Protein AF-A0A5M4DAU2-F1 (afdb_monomer_lite)

pLDDT: mean 80.9, std 11.92, range [44.19, 96.88]

Structure (mmCIF, N/CA/C/O backbone):
data_AF-A0A5M4DAU2-F1
#
_entry.id   AF-A0A5M4DAU2-F1
#
loop_
_atom_site.group_PDB
_atom_site.id
_atom_site.type_symbol
_atom_site.label_atom_id
_atom_site.label_alt_id
_atom_site.label_comp_id
_atom_site.label_asym_id
_atom_site.label_entity_id
_atom_site.label_seq_id
_atom_site.pdbx_PDB_ins_code
_atom_site.Cartn_x
_atom_site.Cartn_y
_atom_site.Cartn_z
_atom_site.occupancy
_atom_site.B_iso_or_equiv
_atom_site.auth_seq_id
_atom_site.auth_comp_id
_atom_site.auth_asym_id
_atom_site.auth_atom_id
_atom_site.pdbx_PDB_model_num
ATOM 1 N N . ARG A 1 1 ? -0.587 -7.698 -3.025 1.00 88.12 1 ARG A N 1
ATOM 2 C CA . ARG A 1 1 ? 0.219 -8.004 -4.236 1.00 88.12 1 ARG A CA 1
ATOM 3 C C . ARG A 1 1 ? 0.010 -6.880 -5.237 1.00 88.12 1 ARG A C 1
ATOM 5 O O . ARG A 1 1 ? -1.140 -6.591 -5.538 1.00 88.12 1 ARG A O 1
ATOM 12 N N . LEU A 1 2 ? 1.086 -6.268 -5.724 1.00 89.00 2 LEU A N 1
ATOM 13 C CA . LEU A 1 2 ? 1.053 -5.291 -6.816 1.00 89.00 2 LEU A CA 1
ATOM 14 C C . LEU A 1 2 ? 1.398 -6.018 -8.115 1.00 89.00 2 LEU A C 1
ATOM 16 O O . LEU A 1 2 ? 2.313 -6.835 -8.106 1.00 89.00 2 LEU A O 1
ATOM 20 N N . THR A 1 3 ? 0.671 -5.770 -9.200 1.00 91.56 3 THR A N 1
ATOM 21 C CA . THR A 1 3 ? 0.905 -6.434 -10.493 1.00 91.56 3 THR A CA 1
ATOM 22 C C . THR A 1 3 ? 0.987 -5.381 -11.578 1.00 91.56 3 THR A C 1
ATOM 24 O O . THR A 1 3 ? 0.085 -4.552 -11.678 1.00 91.56 3 THR A O 1
ATOM 27 N N . ASN A 1 4 ? 2.048 -5.421 -12.382 1.00 92.12 4 ASN A N 1
ATOM 28 C CA . ASN A 1 4 ? 2.153 -4.569 -13.556 1.00 92.12 4 ASN A CA 1
ATOM 29 C C . ASN A 1 4 ? 1.359 -5.204 -14.704 1.00 92.12 4 ASN A C 1
ATOM 31 O O . ASN A 1 4 ? 1.783 -6.202 -15.283 1.00 92.12 4 ASN A O 1
ATOM 35 N N . THR A 1 5 ? 0.187 -4.646 -15.002 1.00 92.12 5 THR A N 1
ATOM 36 C CA . THR A 1 5 ? -0.673 -5.076 -16.117 1.00 92.12 5 THR A CA 1
ATOM 37 C C . THR A 1 5 ? -0.434 -4.275 -17.399 1.00 92.12 5 THR A C 1
ATOM 39 O O . THR A 1 5 ? -1.158 -4.474 -18.370 1.00 92.12 5 THR A O 1
ATOM 42 N N . GLY A 1 6 ? 0.515 -3.336 -17.385 1.00 90.19 6 GLY A N 1
ATOM 43 C CA . GLY A 1 6 ? 0.916 -2.569 -18.558 1.00 90.19 6 GLY A CA 1
ATOM 44 C C . GLY A 1 6 ? 1.889 -3.337 -19.450 1.00 90.19 6 GLY A C 1
ATOM 45 O O . GLY A 1 6 ? 2.248 -4.485 -19.184 1.00 90.19 6 GLY A O 1
ATOM 46 N N . ASP A 1 7 ? 2.327 -2.668 -20.507 1.00 93.88 7 ASP A N 1
ATOM 47 C CA . ASP A 1 7 ? 3.264 -3.159 -21.520 1.00 93.88 7 ASP A CA 1
ATOM 48 C C . ASP A 1 7 ? 4.706 -2.656 -21.317 1.00 93.88 7 ASP A C 1
ATOM 50 O O . ASP A 1 7 ? 5.629 -3.147 -21.964 1.00 93.88 7 ASP A O 1
ATOM 54 N N . GLN A 1 8 ? 4.917 -1.717 -20.390 1.00 90.12 8 GLN A N 1
ATOM 55 C CA . GLN A 1 8 ? 6.223 -1.151 -20.044 1.00 90.12 8 GLN A CA 1
ATOM 56 C C . GLN A 1 8 ? 6.625 -1.476 -18.598 1.00 90.12 8 GLN A C 1
ATOM 58 O O . GLN A 1 8 ? 5.752 -1.627 -17.736 1.00 90.12 8 GLN A O 1
ATOM 63 N N . PRO A 1 9 ? 7.935 -1.576 -18.297 1.00 89.94 9 PRO A N 1
ATOM 64 C CA . PRO A 1 9 ? 8.406 -1.707 -16.925 1.00 89.94 9 PRO A CA 1
ATOM 65 C C . PRO A 1 9 ? 8.033 -0.478 -16.094 1.00 89.94 9 PRO A C 1
ATOM 67 O O . PRO A 1 9 ? 8.028 0.653 -16.579 1.00 89.94 9 PRO A O 1
ATOM 70 N N . VAL A 1 10 ? 7.750 -0.713 -14.816 1.00 87.25 10 VAL A N 1
ATOM 71 C CA . VAL A 1 10 ? 7.362 0.324 -13.856 1.00 87.25 10 VAL A CA 1
ATOM 72 C C . VAL A 1 10 ? 8.366 0.331 -12.712 1.00 87.25 10 VAL A C 1
ATOM 74 O O . VAL A 1 10 ? 8.534 -0.683 -12.037 1.00 87.25 10 VAL A O 1
ATOM 77 N N . ASP A 1 11 ? 8.998 1.478 -12.473 1.00 87.25 11 ASP A N 1
ATOM 78 C CA . ASP A 1 11 ? 9.857 1.694 -11.310 1.00 87.25 11 ASP A CA 1
ATOM 79 C C . ASP A 1 11 ? 9.037 2.298 -10.162 1.00 87.25 11 ASP A C 1
ATOM 81 O O . ASP A 1 11 ? 8.439 3.372 -10.291 1.00 87.25 11 ASP A O 1
ATOM 85 N N . LEU A 1 12 ? 8.998 1.593 -9.033 1.00 84.00 12 LEU A N 1
ATOM 86 C CA . LEU A 1 12 ? 8.324 2.013 -7.807 1.00 84.00 12 LEU A CA 1
ATOM 87 C C . LEU A 1 12 ? 9.340 2.228 -6.698 1.00 84.00 12 LEU A C 1
ATOM 89 O O . LEU A 1 12 ? 10.355 1.536 -6.636 1.00 84.00 12 LEU A O 1
ATOM 93 N N . TRP A 1 13 ? 9.027 3.127 -5.769 1.00 82.75 13 TRP A N 1
ATOM 94 C CA . TRP A 1 13 ? 9.713 3.133 -4.485 1.00 82.75 13 TRP A CA 1
ATOM 95 C C . TRP A 1 13 ? 9.575 1.766 -3.818 1.00 82.75 13 TRP A C 1
ATOM 97 O O . TRP A 1 13 ? 8.483 1.193 -3.775 1.00 82.75 13 TRP A O 1
ATOM 107 N N . ALA A 1 14 ? 10.692 1.228 -3.337 1.00 81.69 14 ALA A N 1
ATOM 108 C CA . ALA A 1 14 ? 10.712 -0.092 -2.734 1.00 81.69 14 ALA A CA 1
ATOM 109 C C . ALA A 1 14 ? 9.851 -0.100 -1.458 1.00 81.69 14 ALA A C 1
ATOM 111 O O . ALA A 1 14 ? 10.103 0.704 -0.556 1.00 81.69 14 ALA A O 1
ATOM 112 N N . PRO A 1 15 ? 8.862 -0.997 -1.335 1.00 80.38 15 PRO A N 1
ATOM 113 C CA . PRO A 1 15 ? 8.170 -1.208 -0.068 1.00 80.38 15 PRO A CA 1
ATOM 114 C C . PRO A 1 15 ? 9.173 -1.580 1.034 1.00 80.38 15 PRO A C 1
ATOM 116 O O . PRO A 1 15 ? 10.071 -2.389 0.793 1.00 80.38 15 PRO A O 1
ATOM 119 N N . GLY A 1 16 ? 9.051 -0.984 2.220 1.00 77.06 16 GLY A N 1
ATOM 120 C CA . GLY A 1 16 ? 10.019 -1.123 3.314 1.00 77.06 16 GLY A CA 1
ATOM 121 C C . GLY A 1 16 ? 11.220 -0.170 3.233 1.00 77.06 16 GLY A C 1
ATOM 122 O O . GLY A 1 16 ? 12.106 -0.225 4.086 1.00 77.06 16 GLY A O 1
ATOM 123 N N . SER A 1 17 ? 11.282 0.696 2.216 1.00 79.69 17 SER A N 1
ATOM 124 C CA . SER A 1 17 ? 12.148 1.881 2.229 1.00 79.69 17 SER A CA 1
ATOM 125 C C . SER A 1 17 ? 11.386 3.085 2.785 1.00 79.69 17 SER A C 1
ATOM 127 O O . SER A 1 17 ? 10.163 3.147 2.675 1.00 79.69 17 SER A O 1
ATOM 129 N N . VAL A 1 18 ? 12.106 4.071 3.332 1.00 78.00 18 VAL A N 1
ATOM 130 C CA . VAL A 1 18 ? 11.502 5.304 3.875 1.00 78.00 18 VAL A CA 1
ATOM 131 C C . VAL A 1 18 ? 10.620 5.976 2.825 1.00 78.00 18 VAL A C 1
ATOM 133 O O . VAL A 1 18 ? 9.489 6.355 3.107 1.00 78.00 18 VAL A O 1
ATOM 136 N N . GLU A 1 19 ? 11.127 6.097 1.603 1.00 79.50 19 GLU A N 1
ATOM 137 C CA . GLU A 1 19 ? 10.426 6.721 0.491 1.00 79.50 19 GLU A CA 1
ATOM 138 C C . GLU A 1 19 ? 9.208 5.897 0.056 1.00 79.50 19 GLU A C 1
ATOM 140 O O . GLU A 1 19 ? 8.151 6.467 -0.194 1.00 79.50 19 GLU A O 1
ATOM 145 N N . GLY A 1 20 ? 9.334 4.567 0.002 1.00 81.88 20 GLY A N 1
ATOM 146 C CA . GLY A 1 20 ? 8.245 3.676 -0.397 1.00 81.88 20 GLY A CA 1
ATOM 147 C C . GLY A 1 20 ? 7.111 3.638 0.606 1.00 81.88 20 GLY A C 1
ATOM 148 O O . GLY A 1 20 ? 5.955 3.765 0.214 1.00 81.88 20 GLY A O 1
ATOM 149 N N . ASP A 1 21 ? 7.427 3.536 1.891 1.00 81.88 21 ASP A N 1
ATOM 150 C CA . ASP A 1 21 ? 6.417 3.450 2.941 1.00 81.88 21 ASP A CA 1
ATOM 151 C C . ASP A 1 21 ? 5.588 4.730 3.027 1.00 81.88 21 ASP A C 1
ATOM 153 O O . ASP A 1 21 ? 4.371 4.653 3.166 1.00 81.88 21 ASP A O 1
ATOM 157 N N . LEU A 1 22 ? 6.194 5.901 2.808 1.00 79.31 22 LEU A N 1
ATOM 158 C CA . LEU A 1 22 ? 5.460 7.170 2.731 1.00 79.31 22 LEU A CA 1
ATOM 159 C C . LEU A 1 22 ? 4.396 7.204 1.618 1.00 79.31 22 LEU A C 1
ATOM 161 O O . LEU A 1 22 ? 3.484 8.029 1.679 1.00 79.31 22 LEU A O 1
ATOM 165 N N . MET A 1 23 ? 4.492 6.333 0.609 1.00 85.44 23 MET A N 1
ATOM 166 C CA . MET A 1 23 ? 3.506 6.242 -0.473 1.00 85.44 23 MET A CA 1
ATOM 167 C C . MET A 1 23 ? 2.318 5.342 -0.112 1.00 85.44 23 MET A C 1
ATOM 169 O O . MET A 1 23 ? 1.286 5.392 -0.789 1.00 85.44 23 MET A O 1
ATOM 173 N N . PHE A 1 24 ? 2.436 4.509 0.926 1.00 87.88 24 PHE A N 1
ATOM 174 C CA . PHE A 1 24 ? 1.371 3.610 1.357 1.00 87.88 24 PHE A CA 1
ATOM 175 C C . PHE A 1 24 ? 0.523 4.218 2.476 1.00 87.88 24 PHE A C 1
ATOM 177 O O . PHE A 1 24 ? 1.003 4.886 3.388 1.00 87.88 24 PHE A O 1
ATOM 184 N N . ARG A 1 25 ? -0.775 3.932 2.429 1.00 90.88 25 ARG A N 1
ATOM 185 C CA . ARG A 1 25 ? -1.729 4.227 3.501 1.00 90.88 25 ARG A CA 1
ATOM 186 C C . ARG A 1 25 ? -2.841 3.192 3.518 1.00 90.88 25 ARG A C 1
ATOM 188 O O . ARG A 1 25 ? -3.122 2.546 2.508 1.00 90.88 25 ARG A O 1
ATOM 195 N N . ALA A 1 26 ? -3.486 3.056 4.663 1.00 91.25 26 ALA A N 1
ATOM 196 C CA . ALA A 1 26 ? -4.614 2.165 4.837 1.00 91.25 26 ALA A CA 1
ATOM 197 C C . ALA A 1 26 ? -5.807 2.998 5.277 1.00 91.25 26 ALA A C 1
ATOM 199 O O . ALA A 1 26 ? -5.688 3.830 6.172 1.00 91.25 26 ALA A O 1
ATOM 200 N N . ILE A 1 27 ? -6.943 2.803 4.630 1.00 91.75 27 ILE A N 1
ATOM 201 C CA . ILE A 1 27 ? -8.189 3.475 4.968 1.00 91.75 27 ILE A CA 1
ATOM 202 C C . ILE A 1 27 ? -9.085 2.428 5.609 1.00 91.75 27 ILE A C 1
ATOM 204 O O . ILE A 1 27 ? -9.435 1.439 4.968 1.00 91.75 27 ILE A O 1
ATOM 208 N N . LEU A 1 28 ? -9.423 2.646 6.874 1.00 90.62 28 LEU A N 1
ATOM 209 C CA . LEU A 1 28 ? -10.388 1.857 7.625 1.00 90.62 28 LEU A CA 1
ATOM 210 C C . LEU A 1 28 ? -11.704 2.621 7.696 1.00 90.62 28 LEU A C 1
ATOM 212 O O . LEU A 1 28 ? -11.738 3.758 8.158 1.00 90.62 28 LEU A O 1
ATOM 216 N N . GLN A 1 29 ? -12.784 1.994 7.250 1.00 89.75 29 GLN A N 1
ATOM 217 C CA . GLN A 1 29 ? -14.137 2.532 7.316 1.00 89.75 29 GLN A CA 1
ATOM 218 C C . GLN A 1 29 ? -14.969 1.671 8.269 1.00 89.75 29 GLN A C 1
ATOM 220 O O . GLN A 1 29 ? -15.250 0.518 7.946 1.00 89.75 29 GLN A O 1
ATOM 225 N N . GLY A 1 30 ? -15.380 2.224 9.411 1.00 85.69 30 GLY A N 1
ATOM 226 C CA . GLY A 1 30 ? -16.225 1.557 10.411 1.00 85.69 30 GLY A CA 1
ATOM 227 C C . GLY A 1 30 ? -17.251 2.531 10.993 1.00 85.69 30 GLY A C 1
ATOM 228 O O . GLY A 1 30 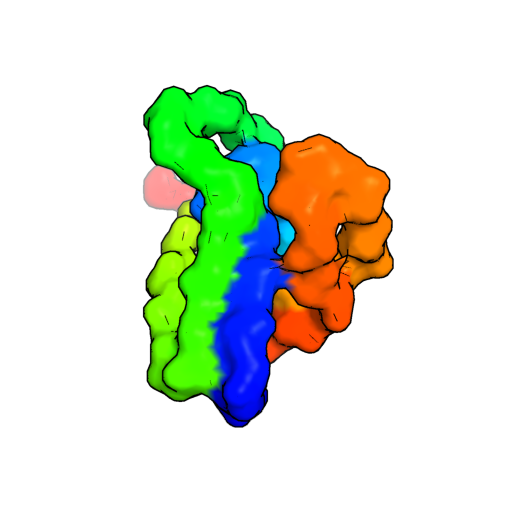? -16.956 3.715 11.120 1.00 85.69 30 GLY A O 1
ATOM 229 N N . GLU A 1 31 ? -18.473 2.068 11.271 1.00 79.12 31 GLU A N 1
ATOM 230 C CA . GLU A 1 31 ? -19.565 2.859 11.887 1.00 79.12 31 GLU A CA 1
ATOM 231 C C . GLU A 1 31 ? -19.747 4.290 11.321 1.00 79.12 31 GLU A C 1
ATOM 233 O O . GLU A 1 31 ? -19.977 5.260 12.042 1.00 79.12 31 GLU A O 1
ATOM 238 N N . GLY A 1 32 ? -19.601 4.451 10.000 1.00 73.69 32 GLY A N 1
ATOM 239 C CA . GLY A 1 32 ? -19.730 5.752 9.327 1.00 73.69 32 GLY A CA 1
ATOM 240 C C . GLY A 1 32 ? -18.527 6.697 9.472 1.00 73.69 32 GLY A C 1
ATOM 241 O O . GLY A 1 32 ? -18.563 7.801 8.930 1.00 73.69 32 GLY A O 1
ATOM 242 N N . LYS A 1 33 ? -17.439 6.277 10.126 1.00 81.94 33 LYS A N 1
ATOM 243 C CA . LYS A 1 33 ? -16.178 7.022 10.243 1.00 81.94 33 LYS A CA 1
ATOM 244 C C . LYS A 1 33 ? -15.067 6.376 9.416 1.00 81.94 33 LYS A C 1
ATOM 246 O O . LYS A 1 33 ? -14.874 5.162 9.441 1.00 81.94 33 LYS A O 1
ATOM 251 N N . ALA A 1 34 ? -14.318 7.217 8.708 1.00 86.06 34 ALA A N 1
ATOM 252 C CA . ALA A 1 34 ? -13.097 6.830 8.015 1.00 86.06 34 ALA A CA 1
ATOM 253 C C . ALA A 1 34 ? -11.882 7.198 8.868 1.00 86.06 34 ALA A C 1
ATOM 255 O O . ALA A 1 34 ? -11.798 8.310 9.391 1.00 86.06 34 ALA A O 1
ATOM 256 N N . THR A 1 35 ? -10.923 6.288 8.962 1.00 88.00 35 THR A N 1
ATOM 257 C CA . THR A 1 35 ? -9.651 6.500 9.642 1.00 88.00 35 THR A CA 1
ATOM 258 C C . THR A 1 35 ? -8.509 6.113 8.715 1.00 88.00 35 THR A C 1
ATOM 260 O O . THR A 1 35 ? -8.507 5.027 8.139 1.00 88.00 35 THR A O 1
ATOM 263 N N . THR A 1 36 ? -7.528 7.004 8.574 1.00 90.12 36 THR A N 1
ATOM 264 C CA . THR A 1 36 ? -6.323 6.740 7.785 1.00 90.12 36 THR A CA 1
ATOM 265 C C . THR A 1 36 ? -5.195 6.290 8.702 1.00 90.12 36 THR A C 1
ATOM 267 O O . THR A 1 36 ? -4.798 7.018 9.614 1.00 90.12 36 THR A O 1
ATOM 270 N N . LEU A 1 37 ? -4.660 5.111 8.414 1.00 89.31 37 LEU A N 1
ATOM 271 C CA . LEU A 1 37 ? -3.417 4.601 8.964 1.00 89.31 37 LEU A CA 1
ATOM 272 C C . LEU A 1 37 ? -2.270 4.945 8.018 1.00 89.31 37 LEU A C 1
ATOM 274 O O . LEU A 1 37 ? -2.372 4.730 6.804 1.00 89.31 37 LEU A O 1
ATOM 278 N N . VAL A 1 38 ? -1.170 5.428 8.584 1.00 86.94 38 VAL A N 1
ATOM 279 C CA . VAL A 1 38 ? 0.083 5.652 7.859 1.00 86.94 38 VAL A CA 1
ATOM 280 C C . VAL A 1 38 ? 1.219 4.864 8.511 1.00 86.94 38 VAL A C 1
ATOM 282 O O . VAL A 1 38 ? 1.291 4.801 9.748 1.00 86.94 38 VAL A O 1
ATOM 285 N N . PRO A 1 39 ? 2.121 4.268 7.715 1.00 82.88 39 PRO A N 1
ATOM 286 C CA . PRO A 1 39 ? 3.301 3.619 8.257 1.00 82.88 39 PRO A CA 1
ATOM 287 C C . PRO A 1 39 ? 4.144 4.628 9.033 1.00 82.88 39 PRO A C 1
ATOM 289 O O . PRO A 1 39 ? 4.221 5.813 8.699 1.00 82.88 39 PRO A O 1
ATOM 292 N N . GLN A 1 40 ? 4.770 4.161 10.110 1.00 76.25 40 GLN A N 1
ATOM 293 C CA . GLN A 1 40 ? 5.809 4.945 10.759 1.00 76.25 40 GLN A CA 1
ATOM 294 C C . GLN A 1 40 ? 7.085 4.914 9.919 1.00 76.25 40 GLN A C 1
ATOM 296 O O . GLN A 1 40 ? 7.371 3.878 9.321 1.00 76.25 40 GLN A O 1
ATOM 301 N N . PRO A 1 41 ? 7.867 6.010 9.885 1.00 67.38 41 PRO A N 1
ATOM 302 C CA . PRO A 1 41 ? 9.169 5.998 9.237 1.00 67.38 41 PRO A CA 1
ATOM 303 C C . PRO A 1 41 ? 10.024 4.885 9.845 1.00 67.38 41 PRO A C 1
ATOM 305 O O . PRO A 1 41 ? 10.390 4.947 11.021 1.00 67.38 41 PRO A O 1
ATOM 308 N N . ILE A 1 42 ? 10.313 3.853 9.059 1.00 68.00 42 ILE A N 1
ATOM 309 C CA . ILE A 1 42 ? 11.196 2.770 9.481 1.00 68.00 42 ILE A CA 1
ATOM 310 C C . ILE A 1 42 ? 12.635 3.249 9.258 1.00 68.00 42 ILE A C 1
ATOM 312 O O . ILE A 1 42 ? 12.926 3.813 8.198 1.00 68.00 42 ILE A O 1
ATOM 316 N N . PRO A 1 43 ? 13.566 3.063 10.212 1.00 66.19 43 PRO A N 1
ATOM 317 C CA . PRO A 1 43 ? 14.978 3.289 9.941 1.00 66.19 43 PRO A CA 1
ATOM 318 C C . PRO A 1 43 ? 15.398 2.485 8.709 1.00 66.19 43 PRO A C 1
ATOM 320 O O . PRO A 1 43 ? 15.079 1.300 8.610 1.00 66.19 43 PRO A O 1
ATOM 323 N N . ARG A 1 44 ? 16.099 3.121 7.761 1.00 64.50 44 ARG A N 1
ATOM 324 C CA . ARG A 1 44 ? 16.541 2.456 6.529 1.00 64.50 44 ARG A CA 1
ATOM 325 C C . ARG A 1 44 ? 17.342 1.203 6.890 1.00 64.50 44 ARG A C 1
ATOM 327 O O . ARG A 1 44 ? 18.450 1.310 7.416 1.00 64.50 44 ARG A O 1
ATOM 334 N N . ALA A 1 45 ? 16.804 0.030 6.570 1.00 64.69 45 ALA A N 1
ATOM 335 C CA . ALA A 1 45 ? 17.554 -1.208 6.697 1.00 64.69 45 ALA A CA 1
ATOM 336 C C . ALA A 1 45 ? 18.671 -1.240 5.642 1.00 64.69 45 ALA A C 1
ATOM 338 O O . ALA A 1 45 ? 18.475 -0.857 4.483 1.00 64.69 45 ALA A O 1
ATOM 339 N N . ALA A 1 46 ? 19.864 -1.679 6.046 1.00 67.38 46 ALA A N 1
ATOM 340 C CA . ALA A 1 46 ? 20.989 -1.820 5.133 1.00 67.38 46 ALA A CA 1
ATOM 341 C C . ALA A 1 46 ? 20.639 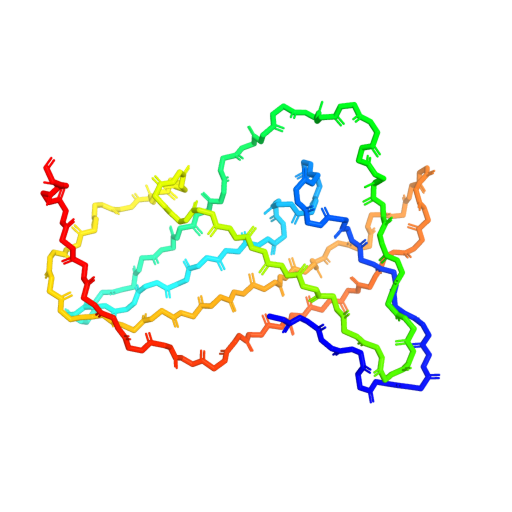-2.811 4.009 1.00 67.38 46 ALA A C 1
ATOM 343 O O . ALA A 1 46 ? 20.130 -3.898 4.268 1.00 67.38 46 ALA A O 1
ATOM 344 N N . GLY A 1 47 ? 20.915 -2.433 2.759 1.00 69.38 47 GLY A N 1
ATOM 345 C CA . GLY A 1 47 ? 20.715 -3.303 1.596 1.00 69.38 47 GLY A CA 1
ATOM 346 C C . GLY A 1 47 ? 19.321 -3.274 0.959 1.00 69.38 47 GLY A C 1
ATOM 347 O O . GLY A 1 47 ? 19.149 -3.911 -0.077 1.00 69.38 47 GLY A O 1
ATOM 348 N N . ILE A 1 48 ? 18.348 -2.522 1.494 1.00 70.38 48 ILE A N 1
ATOM 349 C CA . ILE A 1 48 ? 17.074 -2.308 0.787 1.00 70.38 48 ILE A CA 1
ATOM 350 C C . ILE A 1 48 ? 17.302 -1.298 -0.351 1.00 70.38 48 ILE A C 1
ATOM 352 O O . ILE A 1 48 ? 17.734 -0.170 -0.081 1.00 70.38 48 ILE A O 1
ATOM 356 N N . PRO A 1 49 ? 17.047 -1.670 -1.623 1.00 73.44 49 PRO A N 1
ATOM 357 C CA . PRO A 1 49 ? 17.168 -0.736 -2.732 1.00 73.44 49 PRO A CA 1
ATOM 358 C C . PRO A 1 49 ? 16.112 0.359 -2.599 1.00 73.44 49 PRO A C 1
ATOM 360 O O . PRO A 1 49 ? 15.018 0.117 -2.106 1.00 73.44 49 PRO A O 1
ATOM 363 N N . SER A 1 50 ? 16.412 1.572 -3.058 1.00 78.06 50 SER A N 1
ATOM 364 C CA . SER A 1 50 ? 15.427 2.657 -3.028 1.00 78.06 50 SER A CA 1
ATOM 365 C C . SER A 1 50 ? 14.289 2.429 -4.028 1.00 78.06 50 SER A C 1
ATOM 367 O O . SER A 1 50 ? 13.149 2.771 -3.738 1.00 78.06 50 SER A O 1
ATOM 369 N N . LEU A 1 51 ? 14.575 1.805 -5.176 1.00 84.25 51 LEU A N 1
ATOM 370 C CA . LEU A 1 51 ? 13.583 1.482 -6.201 1.00 84.25 51 LEU A CA 1
ATOM 371 C C . LEU A 1 51 ? 13.510 -0.019 -6.471 1.00 84.25 51 LEU A C 1
ATOM 373 O O . LEU A 1 51 ? 14.519 -0.723 -6.431 1.00 84.25 51 LEU A O 1
ATOM 377 N N . VAL A 1 52 ? 12.313 -0.481 -6.814 1.00 88.00 52 VAL A N 1
ATOM 378 C CA . VAL A 1 52 ? 12.043 -1.816 -7.344 1.00 88.00 52 VAL A CA 1
ATOM 379 C C . VAL A 1 52 ? 11.365 -1.666 -8.698 1.00 88.00 52 VAL A C 1
ATOM 381 O O . VAL A 1 52 ? 10.347 -0.985 -8.824 1.00 88.00 52 VAL A O 1
ATOM 384 N N . ARG A 1 53 ? 11.918 -2.347 -9.701 1.00 90.12 53 ARG A N 1
ATOM 385 C CA . ARG A 1 53 ? 11.310 -2.469 -11.024 1.00 90.12 53 ARG A CA 1
ATOM 386 C C . ARG A 1 53 ? 10.332 -3.636 -11.053 1.00 90.12 53 ARG A C 1
ATOM 388 O O . ARG A 1 53 ? 10.676 -4.747 -10.650 1.00 90.12 53 ARG A O 1
ATOM 395 N N . ILE A 1 54 ? 9.133 -3.401 -11.576 1.00 92.06 54 ILE A N 1
ATOM 396 C CA . ILE A 1 54 ? 8.152 -4.443 -11.881 1.00 92.06 54 ILE A CA 1
ATOM 397 C C . ILE A 1 54 ? 8.007 -4.540 -13.400 1.00 92.06 54 ILE A C 1
ATOM 399 O O . ILE A 1 54 ? 7.443 -3.653 -14.043 1.00 92.06 54 ILE A O 1
ATOM 403 N N . GLU A 1 55 ? 8.507 -5.633 -13.971 1.00 95.00 55 GLU A N 1
ATOM 404 C CA . GLU A 1 55 ? 8.373 -5.933 -15.401 1.00 95.00 55 GLU A CA 1
ATOM 405 C C . GLU A 1 55 ? 6.909 -6.219 -15.800 1.00 95.00 55 GLU A C 1
ATOM 407 O O . GLU A 1 55 ? 6.118 -6.651 -14.948 1.00 95.00 55 GLU A O 1
ATOM 412 N N . PRO A 1 56 ? 6.533 -6.036 -17.081 1.00 95.38 56 PRO A N 1
ATOM 413 C CA . PRO A 1 56 ? 5.204 -6.379 -17.590 1.00 95.38 56 PRO A CA 1
ATOM 414 C C . PRO A 1 56 ? 4.764 -7.801 -17.212 1.00 95.38 56 PRO A C 1
ATOM 416 O O . PRO A 1 56 ? 5.511 -8.773 -17.353 1.00 95.38 56 PRO A O 1
ATOM 419 N N . GLY A 1 57 ? 3.544 -7.932 -16.690 1.00 96.38 57 GLY A N 1
ATOM 420 C CA . GLY A 1 57 ? 2.962 -9.205 -16.254 1.00 96.38 57 GLY A CA 1
ATOM 421 C C . GLY A 1 57 ? 3.564 -9.792 -14.972 1.00 96.38 57 GLY A C 1
ATOM 422 O O . GLY A 1 57 ? 3.159 -10.879 -14.552 1.00 96.38 57 GLY A O 1
ATOM 423 N N . LYS A 1 58 ? 4.524 -9.115 -14.329 1.00 96.88 58 LYS A N 1
ATOM 424 C CA . LYS A 1 58 ? 5.095 -9.547 -13.048 1.00 96.88 58 LYS A CA 1
ATOM 425 C C . LYS A 1 58 ? 4.372 -8.912 -11.870 1.00 96.88 58 LYS A C 1
ATOM 427 O O . LYS A 1 58 ? 3.696 -7.887 -11.977 1.00 96.88 58 LYS A O 1
ATOM 432 N N . SER A 1 59 ? 4.541 -9.551 -10.717 1.00 94.19 59 SER A N 1
ATOM 433 C CA . SER A 1 59 ? 3.969 -9.096 -9.461 1.00 94.19 59 SER A CA 1
ATOM 434 C C . SER A 1 59 ? 5.035 -8.910 -8.393 1.00 94.19 59 SER A C 1
ATOM 436 O O . SER A 1 59 ? 5.924 -9.744 -8.242 1.00 94.19 59 SER A O 1
ATOM 438 N N . LEU A 1 60 ? 4.863 -7.865 -7.592 1.00 90.31 60 LEU A N 1
ATOM 439 C CA . LEU A 1 60 ? 5.589 -7.631 -6.355 1.00 90.31 60 LEU A CA 1
ATOM 440 C C . LEU A 1 60 ? 4.709 -8.039 -5.165 1.00 90.31 60 LEU A C 1
ATOM 442 O O . LEU A 1 60 ? 3.558 -7.601 -5.019 1.00 90.31 60 LEU A O 1
ATOM 446 N N . ALA A 1 61 ? 5.241 -8.913 -4.314 1.00 88.44 61 ALA A N 1
ATOM 447 C CA . ALA A 1 61 ? 4.650 -9.186 -3.013 1.00 88.44 61 ALA A CA 1
ATOM 448 C C . ALA A 1 61 ? 4.969 -8.021 -2.070 1.00 88.44 61 ALA A C 1
ATOM 450 O O . ALA A 1 61 ? 6.102 -7.559 -2.012 1.00 88.44 61 ALA A O 1
ATOM 451 N N . VAL A 1 62 ? 3.951 -7.545 -1.358 1.00 84.06 62 VAL A N 1
ATOM 452 C CA . VAL A 1 62 ? 4.071 -6.455 -0.389 1.00 84.06 62 VAL A CA 1
ATOM 453 C C . VAL A 1 62 ? 3.364 -6.912 0.871 1.00 84.06 62 VAL A C 1
ATOM 455 O O . VAL A 1 62 ? 2.221 -7.375 0.784 1.00 84.06 62 VAL A O 1
ATOM 458 N N . GLN A 1 63 ? 4.053 -6.812 2.000 1.00 83.19 63 GLN A N 1
ATOM 459 C CA . GLN A 1 63 ? 3.550 -7.195 3.309 1.00 83.19 63 GLN A CA 1
ATOM 460 C C . GLN A 1 63 ? 3.832 -6.056 4.282 1.00 83.19 63 GLN A C 1
ATOM 462 O O . GLN A 1 63 ? 4.952 -5.559 4.347 1.00 83.19 63 GLN A O 1
ATOM 467 N N . TYR A 1 64 ? 2.802 -5.667 5.024 1.00 79.88 64 TYR A N 1
ATOM 468 C CA . TYR A 1 64 ? 2.876 -4.645 6.055 1.00 79.88 64 TYR A CA 1
ATOM 469 C C . TYR A 1 64 ? 2.243 -5.171 7.332 1.00 79.88 64 TYR A C 1
ATOM 471 O O . TYR A 1 64 ? 1.216 -5.848 7.281 1.00 79.88 64 TYR A O 1
ATOM 479 N N . ASP A 1 65 ? 2.853 -4.828 8.461 1.00 82.94 65 ASP A N 1
ATOM 480 C CA . ASP A 1 65 ? 2.223 -4.954 9.766 1.00 82.94 65 ASP A CA 1
ATOM 481 C C . ASP A 1 65 ? 1.438 -3.670 10.063 1.00 82.94 65 ASP A C 1
ATOM 483 O O . ASP A 1 65 ? 2.019 -2.631 10.381 1.00 82.94 65 ASP A O 1
ATOM 487 N N . LEU A 1 66 ? 0.112 -3.737 9.924 1.00 81.31 66 LEU A N 1
ATOM 488 C CA . LEU A 1 66 ? -0.773 -2.600 10.185 1.00 81.31 66 LEU A CA 1
ATOM 489 C C . LEU A 1 66 ? -0.831 -2.231 11.674 1.00 81.31 66 LEU A C 1
ATOM 491 O O . LEU A 1 66 ? -1.159 -1.089 11.986 1.00 81.31 66 LEU A O 1
ATOM 495 N N . GLY A 1 67 ? -0.484 -3.146 12.588 1.00 79.50 67 GLY A N 1
ATOM 496 C CA . GLY A 1 67 ? -0.415 -2.855 14.023 1.00 79.50 67 GLY A CA 1
ATOM 497 C C . GLY A 1 67 ? 0.701 -1.867 14.373 1.00 79.50 67 GLY A C 1
ATOM 498 O O . GLY A 1 67 ? 0.600 -1.134 15.353 1.00 79.50 67 GLY A O 1
ATOM 499 N N . ALA A 1 68 ? 1.737 -1.787 13.535 1.00 80.00 68 ALA A N 1
ATOM 500 C CA . ALA A 1 68 ? 2.826 -0.823 13.672 1.00 80.00 68 ALA A CA 1
ATOM 501 C C . ALA A 1 68 ? 2.506 0.561 13.066 1.00 80.00 68 ALA A C 1
ATOM 503 O O . ALA A 1 68 ? 3.320 1.486 13.157 1.00 80.00 68 ALA A O 1
ATOM 504 N N . TRP A 1 69 ? 1.356 0.722 12.402 1.00 86.25 69 TRP A N 1
ATOM 505 C CA . TRP A 1 69 ? 0.991 1.966 11.724 1.00 86.25 69 TRP A CA 1
ATOM 506 C C . TRP A 1 69 ? 0.299 2.924 12.686 1.00 86.25 69 TRP A C 1
ATOM 508 O O . TRP A 1 69 ? -0.485 2.520 13.543 1.00 86.25 69 TRP A O 1
ATOM 518 N N . LYS A 1 70 ? 0.564 4.227 12.538 1.00 82.25 70 LYS A N 1
ATOM 519 C CA . LYS A 1 70 ? -0.130 5.229 13.353 1.00 82.25 70 LYS A CA 1
ATOM 520 C C . LYS A 1 70 ? -1.444 5.610 12.710 1.00 82.25 70 LYS A C 1
ATOM 522 O O . LYS A 1 70 ? -1.517 5.881 11.512 1.00 82.25 70 LYS A O 1
ATOM 527 N N . SER A 1 71 ? -2.449 5.711 13.563 1.00 80.19 71 SER A N 1
ATOM 528 C CA . SER A 1 71 ? -3.721 6.316 13.231 1.00 80.19 71 SER A CA 1
ATOM 529 C C . SER A 1 71 ? -3.762 7.780 13.661 1.00 80.19 71 SER A C 1
ATOM 531 O O . SER A 1 71 ? -3.292 8.117 14.748 1.00 80.19 71 SER A O 1
ATOM 533 N N . ALA A 1 72 ? -4.364 8.645 12.844 1.00 68.62 72 ALA A N 1
ATOM 534 C CA . ALA A 1 72 ? -4.656 10.027 13.238 1.00 68.62 72 ALA A CA 1
ATOM 535 C C . ALA A 1 72 ? -5.828 10.129 14.238 1.00 68.62 72 ALA A C 1
ATOM 537 O O . ALA A 1 72 ? -5.953 11.126 14.946 1.00 68.62 72 ALA A O 1
ATOM 538 N N . VAL A 1 73 ? -6.687 9.106 14.289 1.00 71.19 73 VAL A N 1
ATOM 539 C CA . VAL A 1 73 ? -7.884 9.039 15.141 1.00 71.19 73 VAL A CA 1
ATOM 540 C C . VAL A 1 73 ? -7.947 7.652 15.791 1.00 71.19 73 VAL A C 1
ATOM 542 O O . VAL A 1 73 ? -7.626 6.675 15.118 1.00 71.19 73 VAL A O 1
ATOM 545 N N . PRO A 1 74 ? -8.334 7.507 17.069 1.00 70.75 74 PRO A N 1
ATOM 546 C CA . PRO A 1 74 ? -8.493 6.189 17.676 1.00 70.75 74 PRO A CA 1
ATOM 547 C C . PRO A 1 74 ? -9.382 5.278 16.825 1.00 70.75 74 PRO A C 1
ATOM 549 O O . PRO A 1 74 ? -10.426 5.708 16.330 1.00 70.75 74 PRO A O 1
ATOM 552 N N . LEU A 1 75 ? -8.950 4.031 16.650 1.00 73.44 75 LEU A N 1
ATOM 553 C CA . LEU A 1 75 ? -9.744 3.026 15.962 1.00 73.44 75 LEU A CA 1
ATOM 554 C C . LEU A 1 75 ? -10.940 2.647 16.838 1.00 73.44 75 LEU A C 1
ATOM 556 O O . LEU A 1 75 ? -10.782 2.415 18.035 1.00 73.44 75 LEU A O 1
ATOM 560 N N . SER A 1 76 ? -12.129 2.608 16.244 1.00 73.81 76 SER A N 1
ATOM 561 C CA . SER A 1 76 ? -13.318 2.066 16.898 1.00 73.81 76 SER A CA 1
ATOM 562 C C . SER A 1 76 ? -13.328 0.547 16.760 1.00 73.81 76 SER A C 1
ATOM 564 O O . SER A 1 76 ? -13.022 0.029 15.686 1.00 73.81 76 SER A O 1
ATOM 566 N N . ASP A 1 77 ? -13.682 -0.144 17.842 1.00 84.44 77 ASP A N 1
ATOM 567 C CA . ASP A 1 77 ? -13.898 -1.590 17.818 1.00 84.44 77 ASP A CA 1
ATOM 568 C C . ASP A 1 77 ? -15.061 -1.947 16.892 1.00 84.44 77 ASP A C 1
ATOM 570 O O . ASP A 1 77 ? -16.032 -1.197 16.784 1.00 84.44 77 ASP A O 1
ATOM 574 N N . GLY A 1 78 ? -14.989 -3.129 16.283 1.00 87.00 78 GLY A N 1
ATOM 575 C CA . GLY A 1 78 ? -16.085 -3.703 15.510 1.00 87.00 78 GLY A CA 1
ATOM 576 C C . GLY A 1 78 ? -15.758 -3.938 14.041 1.00 87.00 78 GLY A C 1
ATOM 577 O O . GLY A 1 78 ? -14.600 -4.019 13.632 1.00 87.00 78 GLY A O 1
ATOM 578 N N . GLU A 1 79 ? -16.811 -4.121 13.249 1.00 91.38 79 GLU A N 1
ATOM 579 C CA . GLU A 1 79 ? -16.691 -4.431 11.827 1.00 91.38 79 GLU A CA 1
ATOM 580 C C . GLU A 1 79 ? -16.229 -3.202 11.040 1.00 91.38 79 GLU A C 1
ATOM 582 O O . GLU A 1 79 ? -16.785 -2.105 11.158 1.00 91.38 79 GLU A O 1
ATOM 587 N N . ALA A 1 80 ? -15.224 -3.403 10.197 1.00 90.06 80 ALA A N 1
ATOM 588 C CA . ALA A 1 80 ? -14.657 -2.373 9.354 1.00 90.06 80 ALA A CA 1
ATOM 589 C C . ALA A 1 80 ? -14.340 -2.911 7.959 1.00 90.06 80 ALA A C 1
ATOM 591 O O . ALA A 1 80 ? -14.168 -4.106 7.716 1.00 90.06 80 ALA A O 1
ATOM 592 N N . THR A 1 81 ? -14.231 -1.988 7.016 1.00 92.88 81 THR A N 1
ATOM 593 C CA . THR A 1 81 ? -13.691 -2.265 5.691 1.00 92.88 81 THR A CA 1
ATOM 594 C C . THR A 1 81 ? -12.338 -1.588 5.547 1.00 92.88 81 THR A C 1
ATOM 596 O O . THR A 1 81 ? -12.213 -0.386 5.772 1.00 92.88 81 THR A O 1
ATOM 599 N N . LEU A 1 82 ? -11.331 -2.360 5.157 1.00 91.44 82 LEU A N 1
ATOM 600 C CA . LEU A 1 82 ? -9.968 -1.921 4.903 1.00 91.44 82 LEU A CA 1
ATOM 601 C C . LEU A 1 82 ? -9.723 -1.756 3.406 1.00 91.44 82 LEU A C 1
ATOM 603 O O . LEU A 1 82 ? -9.979 -2.662 2.615 1.00 91.44 82 LEU A O 1
ATOM 607 N N . MET A 1 83 ? -9.135 -0.630 3.030 1.00 93.44 83 MET A N 1
ATOM 608 C CA . MET A 1 83 ? -8.602 -0.395 1.696 1.00 93.44 83 MET A CA 1
ATOM 609 C C . MET A 1 83 ? -7.145 0.040 1.801 1.00 93.44 83 MET A C 1
ATOM 611 O O . MET A 1 83 ? -6.825 1.013 2.481 1.00 93.44 83 MET A O 1
ATOM 615 N N . LEU A 1 84 ? -6.253 -0.673 1.121 1.00 90.62 84 LEU A N 1
ATOM 616 C CA . LEU A 1 84 ? -4.855 -0.282 0.997 1.00 90.62 84 LEU A CA 1
ATOM 617 C C . LEU A 1 84 ? -4.708 0.627 -0.214 1.00 90.62 84 LEU A C 1
ATOM 619 O O . LEU A 1 84 ? -5.200 0.311 -1.298 1.00 90.62 84 LEU A O 1
ATOM 623 N N . VAL A 1 85 ? -4.010 1.738 -0.035 1.00 91.88 85 VAL A N 1
ATOM 624 C CA . VAL A 1 85 ? -3.742 2.695 -1.100 1.00 91.88 85 VAL A CA 1
ATOM 625 C C . VAL A 1 85 ? -2.241 2.889 -1.221 1.00 91.88 85 VAL A C 1
ATOM 627 O O . VAL A 1 85 ? -1.575 3.206 -0.239 1.00 91.88 85 VAL A O 1
ATOM 630 N N . LEU A 1 86 ? -1.732 2.720 -2.437 1.00 89.12 86 LEU A N 1
ATOM 631 C CA . LEU A 1 86 ? -0.415 3.190 -2.844 1.00 89.12 86 LEU A CA 1
ATOM 632 C C . LEU A 1 86 ? -0.639 4.430 -3.700 1.00 89.12 86 LEU A C 1
ATOM 634 O O . LEU A 1 86 ? -1.237 4.335 -4.770 1.00 89.12 86 LEU A O 1
ATOM 638 N N . GLU A 1 87 ? -0.183 5.587 -3.250 1.00 88.31 87 GLU A N 1
ATOM 639 C CA . GLU A 1 87 ? -0.246 6.807 -4.043 1.00 88.31 87 GLU A CA 1
ATOM 640 C C . GLU A 1 87 ? 1.126 7.452 -4.101 1.00 88.31 87 GLU A C 1
ATOM 642 O O . GLU A 1 87 ? 1.634 7.935 -3.094 1.00 88.31 87 GLU A O 1
ATOM 647 N N . ASN A 1 88 ? 1.684 7.508 -5.305 1.00 80.81 88 ASN A N 1
ATOM 648 C CA . ASN A 1 88 ? 2.865 8.303 -5.573 1.00 80.81 88 ASN A CA 1
ATOM 649 C C . ASN A 1 88 ? 2.431 9.583 -6.293 1.00 80.81 88 ASN A C 1
ATOM 651 O O . ASN A 1 88 ? 2.014 9.525 -7.452 1.00 80.81 88 ASN A O 1
ATOM 655 N N . ARG A 1 89 ? 2.467 10.720 -5.585 1.00 72.44 89 ARG A N 1
ATOM 656 C CA . ARG A 1 89 ? 2.039 12.035 -6.107 1.00 72.44 89 ARG A CA 1
ATOM 657 C C . ARG A 1 89 ? 3.163 12.814 -6.772 1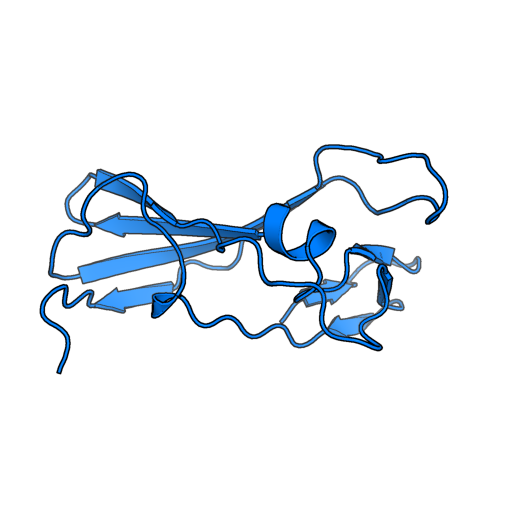.00 72.44 89 ARG A C 1
ATOM 659 O O . ARG A 1 89 ? 2.898 13.579 -7.694 1.00 72.44 89 ARG A O 1
ATOM 666 N N . ASP A 1 90 ? 4.396 12.596 -6.333 1.00 64.62 90 ASP A N 1
ATOM 667 C CA . ASP A 1 90 ? 5.539 13.354 -6.809 1.00 64.62 90 ASP A CA 1
ATOM 668 C C . ASP A 1 90 ? 6.374 12.517 -7.769 1.00 64.62 90 ASP A C 1
ATOM 670 O O . ASP A 1 90 ? 6.871 11.437 -7.436 1.00 64.62 90 ASP A O 1
ATOM 674 N N . ARG A 1 91 ? 6.639 13.078 -8.955 1.00 57.44 91 ARG A N 1
ATOM 675 C CA . ARG A 1 91 ? 7.880 12.741 -9.651 1.00 57.44 91 ARG A CA 1
ATOM 676 C C . ARG A 1 91 ? 8.995 13.341 -8.809 1.00 57.44 91 ARG A C 1
ATOM 678 O O . ARG A 1 91 ? 9.403 14.474 -9.049 1.00 57.44 91 ARG A O 1
ATOM 685 N N . MET A 1 92 ? 9.491 12.613 -7.818 1.00 51.91 92 MET A N 1
ATOM 686 C CA . MET A 1 92 ? 10.775 12.959 -7.220 1.00 51.91 92 MET A CA 1
ATOM 687 C C . MET A 1 92 ? 11.860 12.727 -8.278 1.00 51.91 92 MET A C 1
ATOM 689 O O . MET A 1 92 ? 12.488 11.675 -8.342 1.00 51.91 92 MET A O 1
ATOM 693 N N . ILE A 1 93 ? 12.036 13.709 -9.164 1.00 44.19 93 ILE A N 1
ATOM 694 C CA . ILE A 1 93 ? 13.131 13.771 -10.125 1.00 44.19 93 ILE A CA 1
ATOM 695 C C . ILE A 1 93 ? 14.371 14.167 -9.320 1.00 44.19 93 ILE A C 1
ATOM 697 O O . ILE A 1 93 ? 14.527 15.314 -8.911 1.00 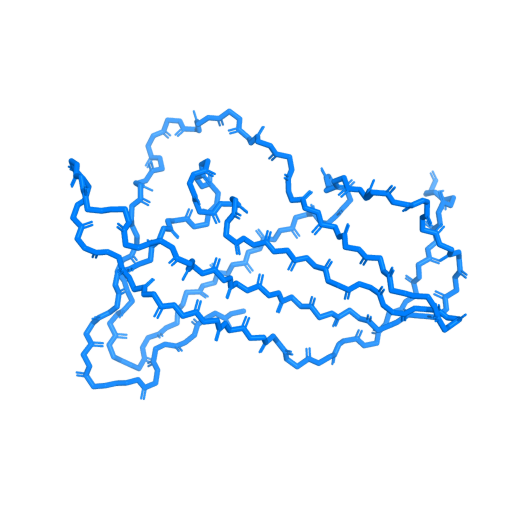44.19 93 ILE A O 1
ATOM 701 N N . GLY A 1 94 ? 15.229 13.189 -9.047 1.00 51.16 94 GLY A N 1
ATOM 702 C CA . GLY A 1 94 ? 16.467 13.344 -8.286 1.00 51.16 94 GLY A CA 1
ATOM 703 C C . GLY A 1 94 ? 17.404 12.150 -8.493 1.00 51.16 94 GLY A C 1
ATOM 704 O O . GLY A 1 94 ? 17.222 11.376 -9.432 1.00 51.16 94 GLY A O 1
ATOM 705 N N . ARG A 1 95 ? 18.390 11.973 -7.597 1.00 49.88 95 ARG A N 1
ATOM 706 C CA . ARG A 1 95 ? 19.508 10.991 -7.650 1.00 49.88 95 ARG A CA 1
ATOM 707 C C . ARG A 1 95 ? 19.111 9.515 -7.873 1.00 49.88 95 ARG A C 1
ATOM 709 O O . ARG A 1 95 ? 19.991 8.680 -8.044 1.00 49.88 95 ARG A O 1
ATOM 716 N N . PHE A 1 96 ? 17.819 9.194 -7.856 1.00 52.72 96 PHE A N 1
ATOM 717 C CA . PHE A 1 96 ? 17.280 7.835 -7.859 1.00 52.72 96 PHE A CA 1
ATOM 718 C C . PHE A 1 96 ? 16.527 7.453 -9.148 1.00 52.72 96 PHE A C 1
ATOM 720 O O . PHE A 1 96 ? 16.221 6.282 -9.307 1.00 52.72 96 PHE A O 1
ATOM 727 N N . GLY A 1 97 ? 16.312 8.375 -10.099 1.00 54.69 97 GLY A N 1
ATOM 728 C CA . GLY A 1 97 ? 15.644 8.092 -11.385 1.00 54.69 97 GLY A CA 1
ATOM 729 C C . GLY A 1 97 ? 14.125 8.346 -11.386 1.00 54.69 97 GLY A C 1
ATOM 730 O O . GLY A 1 97 ? 13.553 8.661 -10.343 1.00 54.69 97 GLY A O 1
ATOM 731 N N . PRO A 1 98 ? 13.461 8.288 -12.558 1.00 64.88 98 PRO A N 1
ATOM 732 C CA . PRO A 1 98 ? 12.029 8.552 -12.669 1.00 64.88 98 PRO A CA 1
ATOM 733 C C . PRO A 1 98 ? 11.210 7.415 -12.044 1.00 64.88 98 PRO A C 1
ATOM 735 O O . PRO A 1 98 ? 11.354 6.260 -12.428 1.00 64.88 98 PRO A O 1
ATOM 738 N N . THR A 1 99 ? 10.318 7.747 -11.110 1.00 71.38 99 THR A N 1
ATOM 739 C CA . THR A 1 99 ? 9.352 6.802 -10.534 1.00 71.38 99 THR A CA 1
ATOM 740 C C . THR A 1 99 ? 7.982 6.939 -11.188 1.00 71.38 99 THR A C 1
ATOM 742 O O . THR A 1 99 ? 7.629 7.984 -11.748 1.00 71.38 99 THR A O 1
ATOM 745 N N . TRP A 1 100 ? 7.194 5.868 -11.134 1.00 78.69 100 TRP A N 1
ATOM 746 C CA . TRP A 1 100 ? 5.802 5.886 -11.571 1.00 78.69 100 TRP A CA 1
ATOM 747 C C . TRP A 1 100 ? 4.959 6.808 -10.698 1.00 78.69 100 TRP A C 1
ATOM 749 O O . TRP A 1 100 ? 5.023 6.720 -9.478 1.00 78.69 100 TRP A O 1
ATOM 759 N N . VAL A 1 101 ? 4.134 7.648 -11.321 1.00 81.25 101 VAL A N 1
ATOM 760 C CA . VAL A 1 101 ? 3.190 8.537 -10.633 1.00 81.25 101 VAL A CA 1
ATOM 761 C C . VAL A 1 101 ? 1.779 8.041 -10.873 1.00 81.25 101 VAL A C 1
ATOM 763 O O . VAL A 1 101 ? 1.392 7.768 -12.010 1.00 81.25 101 VAL A O 1
ATOM 766 N N . GLY A 1 102 ? 1.006 7.956 -9.798 1.00 85.25 102 GLY A N 1
ATOM 767 C CA . GLY A 1 102 ? -0.373 7.513 -9.850 1.00 85.25 102 GLY A CA 1
ATOM 768 C C . GLY A 1 102 ? -0.865 6.982 -8.513 1.00 85.25 102 GLY A C 1
ATOM 769 O O . GLY A 1 102 ? -0.202 7.082 -7.478 1.00 85.25 102 GLY A O 1
ATOM 770 N N . LYS A 1 103 ? -2.062 6.398 -8.551 1.00 89.81 103 LYS A N 1
ATOM 771 C CA . LYS A 1 103 ? -2.749 5.851 -7.386 1.00 89.81 103 LYS A CA 1
ATOM 772 C C . LYS A 1 103 ? -3.264 4.446 -7.681 1.00 89.81 103 LYS A C 1
ATOM 774 O O . LYS A 1 103 ? -3.885 4.222 -8.715 1.00 89.81 103 LYS A O 1
ATOM 779 N N . ILE A 1 104 ? -3.022 3.520 -6.761 1.00 87.75 104 ILE A N 1
ATOM 780 C CA . ILE A 1 104 ? -3.565 2.161 -6.763 1.00 87.75 104 ILE A CA 1
ATOM 781 C C . ILE A 1 104 ? -4.363 1.983 -5.480 1.00 87.75 104 ILE A C 1
ATOM 783 O O . ILE A 1 104 ? -3.867 2.282 -4.396 1.00 87.75 104 ILE A O 1
ATOM 787 N N . GLU A 1 105 ? -5.577 1.461 -5.604 1.00 91.12 105 GLU A N 1
ATOM 788 C CA . GLU A 1 105 ? -6.423 1.087 -4.474 1.00 91.12 105 GLU A CA 1
ATOM 789 C C . GLU A 1 105 ? -6.664 -0.420 -4.511 1.00 91.12 105 GLU A C 1
ATOM 791 O O . GLU A 1 105 ? -6.915 -1.005 -5.569 1.00 91.12 105 GLU A O 1
ATOM 796 N N . SER A 1 106 ? -6.549 -1.077 -3.359 1.00 88.38 106 SER A N 1
ATOM 797 C CA . SER A 1 106 ? -6.925 -2.479 -3.246 1.00 88.38 106 SER A CA 1
ATOM 798 C C . SER A 1 106 ? -8.438 -2.633 -3.356 1.00 88.38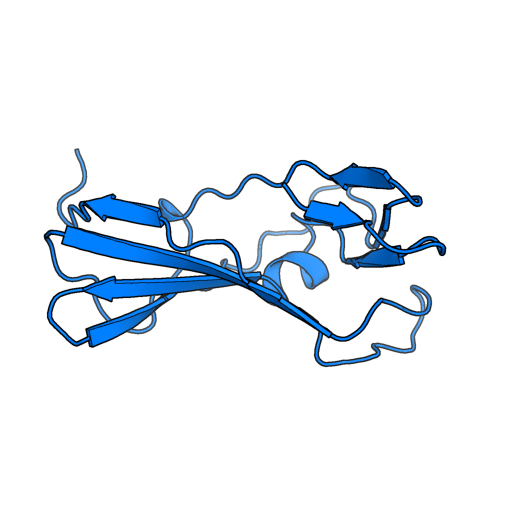 106 SER A C 1
ATOM 800 O O . SER A 1 106 ? -9.204 -1.712 -3.075 1.00 88.38 106 SER A O 1
ATOM 802 N N . LYS A 1 107 ? -8.886 -3.854 -3.660 1.00 89.44 107 LYS A N 1
ATOM 803 C CA . LYS A 1 107 ? -10.268 -4.219 -3.343 1.00 89.44 107 LYS A CA 1
ATOM 804 C C . LYS A 1 107 ? -10.505 -4.030 -1.834 1.00 89.44 107 LYS A C 1
ATOM 806 O O . LYS A 1 107 ? -9.566 -4.268 -1.064 1.00 89.44 107 LYS A O 1
ATOM 811 N N . PRO A 1 108 ? -11.714 -3.623 -1.419 1.00 91.19 108 PRO A N 1
ATOM 812 C CA . PRO A 1 108 ? -12.045 -3.526 -0.007 1.00 91.19 108 PRO A CA 1
ATOM 813 C C . PRO A 1 108 ? -11.971 -4.903 0.667 1.00 91.19 108 PRO A C 1
ATOM 815 O O . PRO A 1 108 ? -12.385 -5.907 0.084 1.00 91.19 108 PRO A O 1
ATOM 818 N N . ILE A 1 109 ? -11.436 -4.945 1.884 1.00 91.19 109 ILE A N 1
ATOM 819 C CA . ILE A 1 109 ? -11.282 -6.151 2.701 1.00 91.19 109 ILE A CA 1
ATOM 820 C C . ILE A 1 109 ? -12.136 -5.969 3.952 1.00 91.19 109 ILE A C 1
ATOM 822 O O . ILE A 1 109 ? -11.889 -5.052 4.729 1.00 91.19 109 ILE A O 1
ATOM 826 N N . ALA A 1 110 ? -13.139 -6.823 4.148 1.00 91.69 110 ALA A N 1
ATOM 827 C CA . ALA A 1 110 ? -13.891 -6.844 5.399 1.00 91.69 110 ALA A CA 1
ATOM 828 C C . ALA A 1 110 ? -13.016 -7.431 6.514 1.00 91.69 110 ALA A C 1
ATOM 830 O O . ALA A 1 110 ? -12.358 -8.455 6.310 1.00 91.69 110 ALA A O 1
ATOM 831 N N . LEU A 1 111 ? -12.995 -6.775 7.669 1.00 90.12 111 LEU A N 1
ATOM 832 C CA . LEU A 1 111 ? -12.273 -7.224 8.851 1.00 90.12 111 LEU A CA 1
ATOM 833 C C . LEU A 1 111 ? -12.960 -6.737 10.122 1.00 90.12 111 LEU A C 1
ATOM 835 O O . LEU A 1 111 ? -13.784 -5.826 10.091 1.00 90.12 111 LEU A O 1
ATOM 839 N N . ARG A 1 112 ? -12.543 -7.301 11.250 1.00 87.50 112 ARG A N 1
ATOM 840 C CA . ARG A 1 112 ? -12.907 -6.821 12.575 1.00 87.50 112 ARG A CA 1
ATOM 841 C C . ARG A 1 112 ? -11.708 -6.132 13.218 1.00 87.50 112 ARG A C 1
ATOM 843 O O . ARG A 1 112 ? -10.594 -6.650 13.144 1.00 87.50 112 ARG A O 1
ATOM 850 N N . VAL A 1 113 ? -11.936 -4.970 13.817 1.00 83.31 113 VAL A N 1
ATOM 851 C CA . VAL A 1 113 ? -10.946 -4.241 14.612 1.00 83.31 113 VAL A CA 1
ATOM 852 C C . VAL A 1 113 ? -11.223 -4.493 16.087 1.00 83.31 113 VAL A C 1
ATOM 854 O O . VAL A 1 113 ? -12.333 -4.248 16.552 1.00 83.31 113 VAL A O 1
ATOM 857 N N . ASP A 1 114 ? -10.199 -4.931 16.815 1.00 81.69 114 ASP A N 1
ATOM 858 C CA . ASP A 1 114 ? -10.228 -5.062 18.268 1.00 81.69 114 ASP A CA 1
ATOM 859 C C . ASP A 1 114 ? -9.099 -4.178 18.845 1.00 81.69 114 ASP A C 1
ATOM 861 O O . ASP A 1 114 ? -7.915 -4.500 18.747 1.00 81.69 114 ASP A O 1
ATOM 865 N N . SER A 1 115 ? -9.446 -3.006 19.390 1.00 67.19 115 SER A N 1
ATOM 866 C CA . SER A 1 115 ? -8.501 -2.018 19.953 1.00 67.19 115 SER A CA 1
ATOM 867 C C . SER A 1 115 ? -7.914 -2.443 21.299 1.00 67.19 115 SER A C 1
ATOM 869 O O . SER A 1 115 ? -6.900 -1.903 21.748 1.00 67.19 115 SER A O 1
ATOM 871 N N . LYS A 1 116 ? -8.526 -3.444 21.933 1.00 63.66 116 LYS A N 1
ATOM 872 C CA . LYS A 1 116 ? -7.932 -4.201 23.028 1.00 63.66 116 LYS A CA 1
ATOM 873 C C . LYS A 1 116 ? -7.155 -5.341 22.379 1.00 63.66 116 LYS A C 1
ATOM 875 O O . LYS A 1 116 ? -7.763 -6.305 21.926 1.00 63.66 116 LYS A O 1
ATOM 880 N N . GLY A 1 117 ? -5.836 -5.189 22.271 1.00 50.91 117 GLY A N 1
ATOM 881 C CA . GLY A 1 117 ? -4.964 -6.278 21.825 1.00 50.91 117 GLY A CA 1
ATOM 882 C C . GLY A 1 117 ? -5.125 -7.541 22.694 1.00 50.91 117 GLY A C 1
ATOM 883 O O . GLY A 1 117 ? -5.831 -7.493 23.705 1.00 50.91 117 GLY A O 1
ATOM 884 N N . PRO A 1 118 ? -4.494 -8.665 22.311 1.00 45.94 118 PRO A N 1
ATOM 885 C CA . PRO A 1 118 ? -4.425 -9.845 23.174 1.00 45.94 118 PRO A CA 1
ATOM 886 C C . PRO A 1 118 ? -3.859 -9.528 24.567 1.00 45.94 118 PRO A C 1
ATOM 888 O O . PRO A 1 118 ? -3.018 -8.603 24.678 1.00 45.94 118 PRO A O 1
#

Foldseek 3Di:
DAWAQDQAKAKAFFAVAQVQQQQKWKWKADPNDIKIWGADRDPGDPPRQRIDIHHHGGDDDHDDDSVR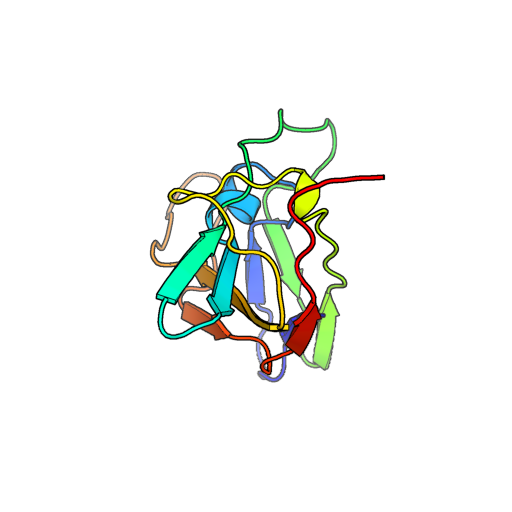TDIPDDDDFFKIKMKMKGADCDQPPDPRDGHDGDMDIDDIDIDTDDSPDD

Sequence (118 aa):
RLTNTGDQPVDLWAPGSVEGDLMFRAILQGEGKATTLVPQPIPRAAGIPSLVRIEPGKSLAVQYDLGAWKSAVPLSDGEATLMLVLENRDRMIGRFGPTWVGKIESKPIALRVDSKGP

Secondary structure (DSSP, 8-state):
-EE--SSS-EEEEPTTSHHHHTTEEEEEEETTEEEEEE-------TT--SEEEE-TT-EE-----GGGSEESSPPPSEEEEEEEEEEE-----STT-PPP-EEEEPPPEEEEE-SS--

Radius of gyration: 15.56 Å; chains: 1; bounding box: 41×24×45 Å